Protein AF-A0A8S2RMS0-F1 (afdb_monomer_lite)

Radius of gyration: 20.11 Å; chains: 1; bounding box: 43×42×49 Å

Secondary structure (DSSP, 8-state):
--SS-HHHHHHHHHHHHHT-HHHHHHHTT--------------SSPPPTT----SS-HHHHHHHHHSEEEEE--TT---PPTTEEE-BTTBS-SSEEEEEEEGGG--

Sequence (107 aa):
KTLISPGEKSDLQKALKTKDYPQLAYLLDIKAIHISERDTQLTNDPKKVNEFVNTWSIDGLAEEAVAPAEMGWGTHEKIVPGGAFFHDEKEGPCNQICLTTKGMNTW

Foldseek 3Di:
DDPADPVLVVQLVVCVVVVVVVSNCVSVVPFDDDPDDDDPDDDPDDDDPPDDDDPDDPVVCVVQQQDFAKDFDGPPDDDDDPQKDADDPVDDDRRMITGPDGNNPDD

Organism: NCBI:txid392030

pLDDT: mean 93.71, std 7.91, range [48.19, 98.25]

InterPro domains:
  IPR023181 Homospermidine synthase-like, C-terminal [G3DSA:3.30.360.30] (2-107)
  IPR032095 Saccharopine dehydrogenase-like, C-terminal [PF16653] (23-88)

Structure (mmCIF, N/CA/C/O backbone):
data_AF-A0A8S2RMS0-F1
#
_entry.id   AF-A0A8S2RMS0-F1
#
loop_
_atom_site.group_PDB
_atom_site.id
_atom_site.type_symbol
_atom_site.label_atom_id
_atom_site.label_alt_id
_atom_site.label_comp_id
_atom_site.label_asym_id
_atom_site.label_entity_id
_atom_site.label_seq_id
_atom_site.pdbx_PDB_ins_code
_atom_site.Cartn_x
_atom_site.Cartn_y
_atom_site.Cartn_z
_atom_site.occupancy
_atom_site.B_iso_or_equiv
_atom_site.auth_seq_id
_atom_site.auth_comp_id
_atom_site.auth_asym_id
_atom_site.auth_atom_id
_atom_site.pdbx_PDB_model_num
ATOM 1 N N . LYS A 1 1 ? -19.701 -21.483 17.713 1.00 48.19 1 LYS A N 1
ATOM 2 C CA . LYS A 1 1 ? -19.562 -20.469 18.788 1.00 48.19 1 LYS A CA 1
ATOM 3 C C . LYS A 1 1 ? -19.252 -19.156 18.090 1.00 48.19 1 LYS A C 1
ATOM 5 O O . LYS A 1 1 ? -18.221 -19.090 17.438 1.00 48.19 1 LYS A O 1
ATOM 10 N N . THR A 1 2 ? -20.171 -18.197 18.078 1.00 49.47 2 THR A N 1
ATOM 11 C CA . THR A 1 2 ? -19.941 -16.929 17.372 1.00 49.47 2 THR A CA 1
ATOM 12 C C . THR A 1 2 ? -18.950 -16.106 18.187 1.00 49.47 2 THR A C 1
ATOM 14 O O . THR A 1 2 ? -19.170 -15.920 19.379 1.00 49.47 2 THR A O 1
ATOM 17 N N . LEU A 1 3 ? -17.857 -15.666 17.562 1.00 72.38 3 LEU A N 1
ATOM 18 C CA . LEU A 1 3 ? -16.782 -14.880 18.188 1.00 72.38 3 LEU A CA 1
ATOM 19 C C . LEU A 1 3 ? -17.189 -13.427 18.502 1.00 72.38 3 LEU A C 1
ATOM 21 O O . LEU A 1 3 ? -16.355 -12.646 18.925 1.00 72.38 3 LEU A O 1
ATOM 25 N N . ILE A 1 4 ? -18.457 -13.071 18.275 1.00 79.19 4 ILE A N 1
ATOM 26 C CA . ILE A 1 4 ? -18.976 -11.705 18.336 1.00 79.19 4 ILE A CA 1
ATOM 27 C C . ILE A 1 4 ? -20.158 -11.695 19.301 1.00 79.19 4 ILE A C 1
ATOM 29 O O . ILE A 1 4 ? -21.117 -12.463 19.129 1.00 79.19 4 ILE A O 1
ATOM 33 N N . SER A 1 5 ? -20.088 -10.840 20.315 1.00 82.06 5 SER A N 1
ATOM 34 C CA . SER A 1 5 ? -21.166 -10.631 21.275 1.00 82.06 5 SER A CA 1
ATOM 35 C C . SER A 1 5 ? -22.391 -9.977 20.613 1.00 82.06 5 SER A C 1
ATOM 37 O O . SER A 1 5 ? -22.290 -9.346 19.558 1.00 82.06 5 SER A O 1
ATOM 39 N N . PRO A 1 6 ? -23.588 -10.089 21.218 1.00 80.00 6 PRO A N 1
ATOM 40 C CA . PRO A 1 6 ? -24.788 -9.444 20.686 1.00 80.00 6 PRO A CA 1
ATOM 41 C C . PRO A 1 6 ? -24.670 -7.916 20.547 1.00 80.00 6 PRO A C 1
ATOM 43 O O . PRO A 1 6 ? -25.218 -7.359 19.597 1.00 80.00 6 PRO A O 1
ATOM 46 N N . GLY A 1 7 ? -23.948 -7.257 21.462 1.00 81.94 7 GLY A N 1
ATOM 47 C CA . GLY A 1 7 ? -23.691 -5.813 21.416 1.00 81.94 7 GLY A CA 1
ATOM 48 C C . GLY A 1 7 ? -22.790 -5.429 20.244 1.00 81.94 7 GLY A C 1
ATOM 49 O O . GLY A 1 7 ? -23.189 -4.624 19.407 1.00 81.94 7 GLY A O 1
ATOM 50 N N . GLU A 1 8 ? -21.648 -6.106 20.102 1.00 85.75 8 GLU A N 1
ATOM 51 C CA . GLU A 1 8 ? -20.727 -5.897 18.973 1.00 85.75 8 GLU A CA 1
ATOM 52 C C . GLU A 1 8 ? -21.420 -6.147 17.627 1.00 85.75 8 GLU A C 1
ATOM 54 O O . GLU A 1 8 ? -21.228 -5.407 16.662 1.00 85.75 8 GLU A O 1
ATOM 59 N N . LYS A 1 9 ? -22.302 -7.153 17.561 1.00 91.56 9 LYS A N 1
ATOM 60 C CA . LYS A 1 9 ? -23.092 -7.430 16.357 1.00 91.56 9 LYS A CA 1
ATOM 61 C C . LYS A 1 9 ? -24.024 -6.268 15.993 1.00 91.56 9 LYS A C 1
ATOM 63 O O . LYS A 1 9 ? -24.168 -5.971 14.808 1.00 91.56 9 LYS A O 1
ATOM 68 N N . SER A 1 10 ? -24.656 -5.631 16.978 1.00 94.00 10 SER A N 1
ATOM 69 C CA . SER A 1 10 ? -25.530 -4.472 16.756 1.00 94.00 10 SER A CA 1
ATOM 70 C C . SER A 1 10 ? -24.744 -3.279 16.204 1.00 94.00 10 SER A C 1
ATOM 72 O O . SER A 1 10 ? -25.173 -2.654 15.231 1.00 94.00 10 SER A O 1
ATOM 74 N N . ASP A 1 11 ? -23.573 -2.994 16.773 1.00 95.00 11 ASP A N 1
ATOM 75 C CA . ASP A 1 11 ? -22.741 -1.864 16.347 1.00 95.00 11 ASP A CA 1
ATOM 76 C C . ASP A 1 11 ? -22.170 -2.068 14.939 1.00 95.00 11 ASP A C 1
ATOM 78 O O . ASP A 1 11 ? -22.236 -1.158 14.108 1.00 95.00 11 ASP A O 1
ATOM 82 N N . LEU A 1 12 ? -21.725 -3.288 14.620 1.00 95.62 12 LEU A N 1
ATOM 83 C CA . LEU A 1 12 ? -21.309 -3.668 13.266 1.00 95.62 12 LEU A CA 1
ATOM 84 C C . LEU A 1 12 ? -22.442 -3.482 12.246 1.00 95.62 12 LEU A C 1
ATOM 86 O O . LEU A 1 12 ? -22.233 -2.919 11.171 1.00 95.62 12 LEU A O 1
ATOM 90 N N . GLN A 1 13 ? -23.660 -3.923 12.578 1.00 95.88 13 GLN A N 1
ATOM 91 C CA . GLN A 1 13 ? -24.828 -3.764 11.703 1.00 95.88 13 GLN A CA 1
ATOM 92 C C . GLN A 1 13 ? -25.185 -2.294 11.482 1.00 95.88 13 GLN A C 1
ATOM 94 O O . GLN A 1 13 ? -25.545 -1.909 10.366 1.00 95.88 13 GLN A O 1
ATOM 99 N N . LYS A 1 14 ? -25.083 -1.473 12.531 1.00 97.38 14 LYS A N 1
ATOM 100 C CA . LYS A 1 14 ? -25.317 -0.034 12.442 1.00 97.38 14 LYS A CA 1
ATOM 101 C C . LYS A 1 14 ? -24.294 0.626 11.520 1.00 97.38 14 LYS A C 1
ATOM 103 O O . LYS A 1 14 ? -24.718 1.272 10.563 1.00 97.38 14 LYS A O 1
ATOM 108 N N . ALA A 1 15 ? -22.998 0.411 11.762 1.00 97.38 15 ALA A N 1
ATOM 109 C CA . ALA A 1 15 ? -21.914 0.977 10.956 1.00 97.38 15 ALA A CA 1
ATOM 110 C C . ALA A 1 15 ? -22.026 0.564 9.478 1.00 97.38 15 ALA A C 1
ATOM 112 O O . ALA A 1 15 ? -21.927 1.405 8.583 1.00 97.38 15 ALA A O 1
ATOM 113 N N . LEU A 1 16 ? -22.344 -0.708 9.209 1.00 97.25 16 LEU A N 1
ATOM 114 C CA . LEU A 1 16 ? -22.570 -1.197 7.848 1.00 97.25 16 LEU A CA 1
ATOM 115 C C . LEU A 1 16 ? -23.780 -0.522 7.180 1.00 97.25 16 LEU A C 1
ATOM 117 O O . LEU A 1 16 ? -23.695 -0.106 6.025 1.00 97.25 16 LEU A O 1
ATOM 121 N N . LYS A 1 17 ? -24.904 -0.376 7.895 1.00 98.12 17 LYS A N 1
ATOM 122 C CA . LYS A 1 17 ? -26.124 0.259 7.366 1.00 98.12 17 LYS A CA 1
ATOM 123 C C . LYS A 1 17 ? -25.908 1.736 7.036 1.00 98.12 17 LYS A C 1
ATOM 125 O O . LYS A 1 17 ? -26.454 2.220 6.046 1.00 98.12 17 LYS A O 1
ATOM 130 N N . THR A 1 18 ? -25.136 2.445 7.856 1.00 98.19 18 THR A N 1
ATOM 131 C CA . THR A 1 18 ? -24.815 3.863 7.642 1.00 98.19 18 THR A CA 1
ATOM 132 C C . THR A 1 18 ? -23.632 4.079 6.702 1.00 98.19 18 THR A C 1
ATOM 134 O O . THR A 1 18 ? -23.346 5.228 6.383 1.00 98.19 18 THR A O 1
ATOM 137 N N . LYS A 1 19 ? -22.975 3.005 6.233 1.00 97.81 19 LYS A N 1
ATOM 138 C CA . LYS A 1 19 ? -21.740 3.052 5.430 1.00 97.81 19 LYS A CA 1
ATOM 139 C C . LYS A 1 19 ? -20.597 3.795 6.134 1.00 97.81 19 LYS A C 1
ATOM 141 O O . LYS A 1 19 ? -19.786 4.459 5.494 1.00 97.81 19 LYS A O 1
ATOM 146 N N . ASP A 1 20 ? -20.537 3.670 7.456 1.00 98.19 20 ASP A N 1
ATOM 147 C CA . ASP A 1 20 ? -19.443 4.189 8.274 1.00 98.19 20 ASP A CA 1
ATOM 148 C C . ASP A 1 20 ? -18.274 3.193 8.247 1.00 98.19 20 ASP A C 1
ATOM 150 O O . ASP A 1 20 ? -18.101 2.358 9.137 1.00 98.19 20 ASP A O 1
ATOM 154 N N . TYR A 1 21 ? -17.524 3.214 7.144 1.00 97.62 21 TYR A N 1
ATOM 155 C CA . TYR A 1 21 ? -16.423 2.280 6.913 1.00 97.62 21 TYR A CA 1
ATOM 156 C C . TYR A 1 21 ? -15.249 2.432 7.894 1.00 97.62 21 TYR A C 1
ATOM 158 O O . TYR A 1 21 ? -14.710 1.394 8.282 1.00 97.62 21 TYR A O 1
ATOM 166 N N . PRO A 1 22 ? -14.860 3.644 8.349 1.00 96.81 22 PRO A N 1
ATOM 167 C CA . PRO A 1 22 ? -13.850 3.786 9.397 1.00 96.81 22 PRO A CA 1
ATOM 168 C C . PRO A 1 22 ? -14.261 3.086 10.696 1.00 96.81 22 PRO A C 1
ATOM 170 O O . PRO A 1 22 ? -13.490 2.286 11.231 1.00 96.81 22 PRO A O 1
ATOM 173 N N . GLN A 1 23 ? -15.497 3.307 11.162 1.00 97.12 23 GLN A N 1
ATOM 174 C CA . GLN A 1 23 ? -16.000 2.635 12.360 1.00 97.12 23 GLN A CA 1
ATOM 175 C C . GLN A 1 23 ? -16.105 1.123 12.148 1.00 97.12 23 GLN A C 1
ATOM 177 O O . GLN A 1 23 ? -15.777 0.346 13.042 1.00 97.12 23 GLN A O 1
ATOM 182 N N . LEU A 1 24 ? -16.535 0.689 10.962 1.00 97.12 24 LEU A N 1
ATOM 183 C CA . LEU A 1 24 ? -16.624 -0.729 10.630 1.00 97.12 24 LEU A CA 1
ATOM 184 C C . LEU A 1 24 ? -15.247 -1.413 10.664 1.00 97.12 24 LEU A C 1
ATOM 186 O O . LEU A 1 24 ? -15.126 -2.483 11.254 1.00 97.12 24 LEU A O 1
ATOM 190 N N . ALA A 1 25 ? -14.215 -0.797 10.081 1.00 96.94 25 ALA A N 1
ATOM 191 C CA . ALA A 1 25 ? -12.850 -1.323 10.097 1.00 96.94 25 ALA A CA 1
ATOM 192 C C . ALA A 1 25 ? -12.281 -1.398 11.523 1.00 96.94 25 ALA A C 1
ATOM 194 O O . ALA A 1 25 ? -11.660 -2.400 11.878 1.00 96.94 25 ALA A O 1
ATOM 195 N N . TYR A 1 26 ? -12.557 -0.383 12.350 1.00 95.81 26 TYR A N 1
ATOM 196 C CA . TYR A 1 26 ? -12.187 -0.371 13.766 1.00 95.81 26 TYR A CA 1
ATOM 197 C C . TYR A 1 26 ? -12.870 -1.499 14.556 1.00 95.81 26 TYR A C 1
ATOM 199 O O . TYR A 1 26 ? -12.197 -2.251 15.256 1.00 95.81 26 TYR A O 1
ATOM 207 N N . LEU A 1 27 ? -14.191 -1.662 14.410 1.00 94.94 27 LEU A N 1
ATOM 208 C CA . LEU A 1 27 ? -14.966 -2.703 15.103 1.00 94.94 27 LEU A CA 1
ATOM 209 C C . LEU A 1 27 ? -14.586 -4.126 14.670 1.00 94.94 27 LEU A C 1
ATOM 211 O O . LEU A 1 27 ? -14.722 -5.061 15.454 1.00 94.94 27 LEU A O 1
ATOM 215 N N . LEU A 1 28 ? -14.133 -4.298 13.426 1.00 94.56 28 LEU A N 1
ATOM 216 C CA . LEU A 1 28 ? -13.625 -5.571 12.904 1.00 94.56 28 LEU A CA 1
ATOM 217 C C . LEU A 1 28 ? -12.159 -5.839 13.275 1.00 94.56 28 LEU A C 1
ATOM 219 O O . LEU A 1 28 ? -11.618 -6.866 12.871 1.00 94.56 28 LEU A O 1
ATOM 223 N N . ASP A 1 29 ? -11.526 -4.931 14.020 1.00 94.88 29 ASP A N 1
ATOM 224 C CA . ASP A 1 29 ? -10.119 -4.997 14.410 1.00 94.88 29 ASP A CA 1
ATOM 225 C C . ASP A 1 29 ? -9.155 -5.132 13.213 1.00 94.88 29 ASP A C 1
ATOM 227 O O . ASP A 1 29 ? -8.114 -5.786 13.296 1.00 94.88 29 ASP A O 1
ATOM 231 N N . ILE A 1 30 ? -9.482 -4.503 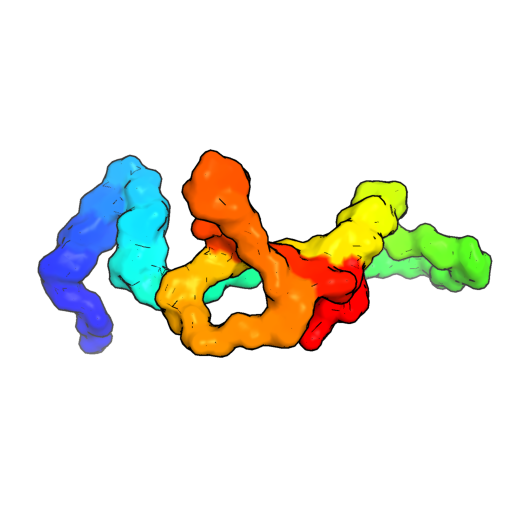12.075 1.00 96.44 30 ILE A N 1
ATOM 232 C CA . ILE A 1 30 ? -8.619 -4.523 10.887 1.00 96.44 30 ILE A CA 1
ATOM 233 C C . ILE A 1 30 ? -7.346 -3.727 11.181 1.00 96.44 30 ILE A C 1
ATOM 235 O O . ILE A 1 30 ? -7.396 -2.552 11.541 1.00 96.44 30 ILE A O 1
ATOM 239 N N . LYS A 1 31 ? -6.195 -4.382 11.014 1.00 97.00 31 LYS A N 1
ATOM 240 C CA . LYS A 1 31 ? -4.877 -3.801 11.297 1.00 97.00 31 LYS A CA 1
ATOM 241 C C . LYS A 1 31 ? -4.186 -3.274 10.051 1.00 97.00 31 LYS A C 1
ATOM 243 O O . LYS A 1 31 ? -3.786 -2.117 10.020 1.00 97.00 31 LYS A O 1
ATOM 248 N N . ALA A 1 32 ? -4.126 -4.094 9.012 1.00 97.06 32 ALA A N 1
ATOM 249 C CA . ALA A 1 32 ? -3.493 -3.753 7.752 1.00 97.06 32 ALA A CA 1
ATOM 250 C C . ALA A 1 32 ? -4.408 -4.130 6.587 1.00 97.06 32 ALA A C 1
ATOM 252 O O . ALA A 1 32 ? -5.156 -5.109 6.653 1.00 97.06 32 ALA A O 1
ATOM 253 N N . ILE A 1 33 ? -4.330 -3.349 5.514 1.00 97.81 33 ILE A N 1
ATOM 254 C CA . ILE A 1 33 ? -4.976 -3.636 4.237 1.00 97.81 33 ILE A CA 1
ATOM 255 C C . ILE A 1 33 ? -3.885 -3.538 3.182 1.00 97.81 33 ILE A C 1
ATOM 257 O O . ILE A 1 33 ? -3.304 -2.475 2.991 1.00 97.81 33 ILE A O 1
ATOM 261 N N . HIS A 1 34 ? -3.599 -4.649 2.510 1.00 98.25 34 HIS A N 1
ATOM 262 C CA . HIS A 1 34 ? -2.669 -4.665 1.390 1.00 98.25 34 HIS A CA 1
ATOM 263 C C . HIS A 1 34 ? -3.443 -4.645 0.079 1.00 98.25 34 HIS A C 1
ATOM 265 O O . HIS A 1 34 ? -4.396 -5.407 -0.103 1.00 98.25 34 HIS A O 1
ATOM 271 N N . ILE A 1 35 ? -2.983 -3.823 -0.861 1.00 97.75 35 ILE A N 1
ATOM 272 C CA . ILE A 1 35 ? -3.365 -3.949 -2.265 1.00 97.75 35 ILE A CA 1
ATOM 273 C C . ILE A 1 35 ? -2.463 -5.029 -2.868 1.00 97.75 35 ILE A C 1
ATOM 275 O O . ILE A 1 35 ? -1.402 -4.756 -3.417 1.00 97.75 35 ILE A O 1
ATOM 279 N N . SER A 1 36 ? -2.827 -6.289 -2.633 1.00 97.31 36 SER A N 1
ATOM 280 C CA . SER A 1 36 ? -2.033 -7.442 -3.063 1.00 97.31 36 SER A CA 1
ATOM 281 C C . SER A 1 36 ? -2.415 -7.861 -4.476 1.00 97.31 36 SER A C 1
ATOM 283 O O . SER A 1 36 ? -3.413 -8.552 -4.679 1.00 97.31 36 SER A O 1
ATOM 285 N N . GLU A 1 37 ? -1.597 -7.463 -5.442 1.00 97.50 37 GLU A N 1
ATOM 286 C CA . GLU A 1 37 ? -1.776 -7.795 -6.851 1.00 97.50 37 GLU A CA 1
ATOM 287 C C . GLU A 1 37 ? -0.752 -8.832 -7.325 1.00 97.50 37 GLU A C 1
ATOM 289 O O . GLU A 1 37 ? 0.408 -8.841 -6.909 1.00 97.50 37 GLU A O 1
ATOM 294 N N . ARG A 1 38 ? -1.193 -9.719 -8.222 1.00 97.88 38 ARG A N 1
ATOM 295 C CA . ARG A 1 38 ? -0.316 -10.602 -8.987 1.00 97.88 38 ARG A CA 1
ATOM 296 C C . ARG A 1 38 ? -0.797 -10.658 -10.429 1.00 97.88 38 ARG A C 1
ATOM 298 O O . ARG A 1 38 ? -1.757 -11.365 -10.732 1.00 97.88 38 ARG A O 1
ATOM 305 N N . ASP A 1 39 ? -0.079 -9.976 -11.306 1.00 97.88 39 ASP A N 1
ATOM 306 C CA . ASP A 1 39 ? -0.284 -10.090 -12.742 1.00 97.88 39 ASP A CA 1
ATOM 307 C C . ASP A 1 39 ? 0.354 -11.394 -13.257 1.00 97.88 39 ASP A C 1
ATOM 309 O O . ASP A 1 39 ? 1.499 -11.731 -12.941 1.00 97.88 39 ASP A O 1
ATOM 313 N N . THR A 1 40 ? -0.428 -12.179 -13.995 1.00 98.00 40 THR A N 1
ATOM 314 C CA . THR A 1 40 ? 0.002 -13.451 -14.605 1.00 98.00 40 THR A CA 1
ATOM 315 C C . THR A 1 40 ? -0.163 -13.448 -16.120 1.00 98.00 40 THR A C 1
ATOM 317 O O . THR A 1 40 ? -0.042 -14.496 -16.756 1.00 98.00 40 THR A O 1
ATOM 320 N N . GLN A 1 41 ? -0.453 -12.286 -16.706 1.00 98.19 41 GLN A N 1
ATOM 321 C CA . GLN A 1 41 ? -0.576 -12.130 -18.142 1.00 98.19 41 GLN A CA 1
ATOM 322 C C . GLN A 1 41 ? 0.771 -12.403 -18.810 1.00 98.19 41 GLN A C 1
ATOM 324 O O . GLN A 1 41 ? 1.837 -12.014 -18.335 1.00 98.19 41 GLN A O 1
ATOM 329 N N . LEU A 1 42 ? 0.706 -13.096 -19.941 1.00 96.38 42 LEU A N 1
ATOM 330 C CA . LEU A 1 42 ? 1.857 -13.480 -20.742 1.00 96.38 42 LEU A CA 1
ATOM 331 C C . LEU A 1 42 ? 1.605 -13.067 -22.189 1.00 96.38 42 LEU A C 1
ATOM 333 O O . LEU A 1 42 ? 0.467 -13.059 -22.659 1.00 96.38 42 LEU A O 1
ATOM 337 N N . THR A 1 43 ? 2.683 -12.759 -22.899 1.00 96.12 43 THR A N 1
ATOM 338 C CA . THR A 1 43 ? 2.683 -12.570 -24.351 1.00 96.12 43 THR A CA 1
ATOM 339 C C . THR A 1 43 ? 3.379 -13.755 -25.022 1.00 96.12 43 THR A C 1
ATOM 341 O O . THR A 1 43 ? 4.193 -14.441 -24.403 1.00 96.12 43 THR A O 1
ATOM 344 N N . ASN A 1 44 ? 3.053 -14.000 -26.292 1.00 97.25 44 ASN A N 1
ATOM 345 C CA . ASN A 1 44 ? 3.745 -14.997 -27.111 1.00 97.25 44 ASN A CA 1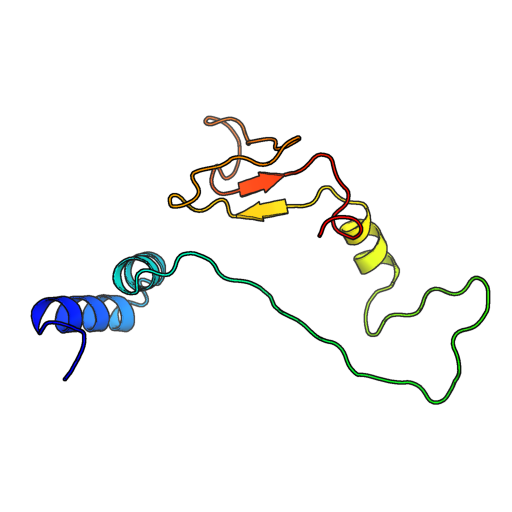
ATOM 346 C C . ASN A 1 44 ? 5.133 -14.517 -27.561 1.00 97.25 44 ASN A C 1
ATOM 348 O O . ASN A 1 44 ? 5.969 -15.336 -27.940 1.00 97.25 44 ASN A O 1
ATOM 352 N N . ASP A 1 45 ? 5.379 -13.206 -27.513 1.00 96.75 45 ASP A N 1
ATOM 353 C CA . ASP A 1 45 ? 6.655 -12.614 -27.892 1.00 96.75 45 ASP A CA 1
ATOM 354 C C . ASP A 1 45 ? 7.568 -12.470 -26.666 1.00 96.75 45 ASP A C 1
ATOM 356 O O . ASP A 1 45 ? 7.189 -11.822 -25.688 1.00 96.75 45 ASP A O 1
ATOM 360 N N . PRO A 1 46 ? 8.789 -13.032 -26.680 1.00 96.19 46 PRO A N 1
ATOM 361 C CA . PRO A 1 46 ? 9.711 -12.868 -25.568 1.00 96.19 46 PRO A CA 1
ATOM 362 C C . PRO A 1 46 ? 10.171 -11.410 -25.447 1.0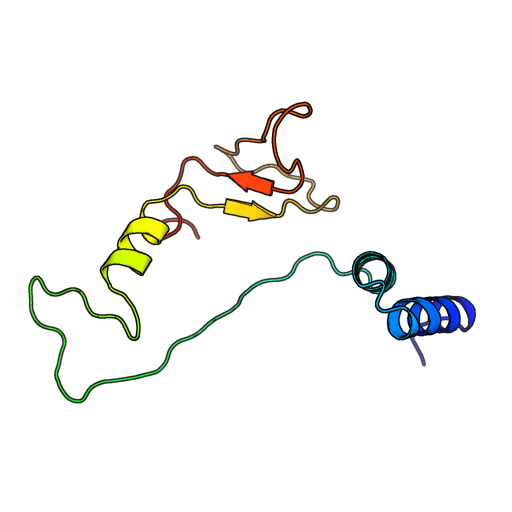0 96.19 46 PRO A C 1
ATOM 364 O O . PRO A 1 46 ? 10.432 -10.736 -26.446 1.00 96.19 46 PRO A O 1
ATOM 367 N N . LYS A 1 47 ? 10.346 -10.951 -24.202 1.00 97.19 47 LYS A N 1
ATOM 368 C CA . LYS A 1 47 ? 10.921 -9.639 -23.881 1.00 97.19 47 LYS A CA 1
ATOM 369 C C . LYS A 1 47 ? 12.265 -9.446 -24.597 1.00 97.19 47 LYS A C 1
ATOM 371 O O . LYS A 1 47 ? 13.160 -10.288 -24.477 1.00 97.19 47 LYS A O 1
ATOM 376 N N . LYS A 1 48 ? 12.455 -8.302 -25.257 1.00 97.81 48 LYS A N 1
ATOM 377 C CA . LYS A 1 48 ? 13.713 -7.961 -25.935 1.00 97.81 48 LYS A CA 1
ATOM 378 C C . LYS A 1 48 ? 14.724 -7.310 -24.981 1.00 97.81 48 LYS A C 1
ATOM 380 O O . LYS A 1 48 ? 14.406 -6.835 -23.883 1.00 97.81 48 LYS A O 1
ATOM 385 N N . VAL A 1 49 ? 15.989 -7.301 -25.401 1.00 97.81 49 VAL A N 1
ATOM 386 C CA . VAL A 1 49 ? 17.074 -6.590 -24.705 1.00 97.81 49 VAL A CA 1
ATOM 387 C C . VAL A 1 49 ? 16.812 -5.083 -24.771 1.00 97.81 49 VAL A C 1
ATOM 389 O O . VAL A 1 49 ? 16.383 -4.585 -25.807 1.00 97.81 49 VAL A O 1
ATOM 392 N N . ASN A 1 50 ? 17.077 -4.366 -23.674 1.00 96.94 50 ASN A N 1
ATOM 393 C CA . ASN A 1 50 ? 16.853 -2.917 -23.536 1.00 96.94 50 ASN A CA 1
ATOM 394 C C . ASN A 1 50 ? 15.395 -2.455 -23.733 1.00 96.94 50 ASN A C 1
ATOM 396 O O . ASN A 1 50 ? 15.146 -1.289 -24.011 1.00 96.94 50 ASN A O 1
ATOM 400 N N . GLU A 1 51 ? 14.434 -3.361 -23.560 1.00 96.50 51 GLU A N 1
ATOM 401 C CA . GLU A 1 51 ? 12.999 -3.064 -23.563 1.00 96.50 51 GLU A CA 1
ATOM 402 C C . GLU A 1 51 ? 12.440 -3.113 -22.135 1.00 96.50 51 GLU A C 1
ATOM 404 O O . GLU A 1 51 ? 12.877 -3.937 -21.328 1.00 96.50 51 GLU A O 1
ATOM 409 N N . PHE A 1 52 ? 11.462 -2.270 -21.820 1.00 95.69 52 PHE A N 1
ATOM 410 C CA . PHE A 1 52 ? 10.633 -2.403 -20.623 1.00 95.69 52 PHE A CA 1
ATOM 411 C C . PHE A 1 52 ? 9.238 -2.851 -21.067 1.00 95.69 52 PHE A C 1
ATOM 413 O O . PHE A 1 52 ? 8.709 -2.316 -22.038 1.00 95.69 52 PHE A O 1
ATOM 420 N N . VAL A 1 53 ? 8.661 -3.844 -20.389 1.00 96.44 53 VAL A N 1
ATOM 421 C CA . VAL A 1 53 ? 7.350 -4.415 -20.733 1.00 96.44 53 VAL A CA 1
ATOM 422 C C . VAL A 1 53 ? 6.468 -4.369 -19.496 1.00 96.44 53 VAL A C 1
ATOM 424 O O . VAL A 1 53 ? 6.918 -4.722 -18.409 1.00 96.44 53 VAL A O 1
ATOM 427 N N . ASN A 1 54 ? 5.226 -3.939 -19.678 1.00 97.12 54 ASN A N 1
ATOM 428 C CA . ASN A 1 54 ? 4.195 -3.880 -18.654 1.00 97.12 54 ASN A CA 1
ATOM 429 C C . ASN A 1 54 ? 2.825 -4.117 -19.314 1.00 97.12 54 ASN A C 1
ATOM 431 O O . ASN A 1 54 ? 2.690 -3.977 -20.532 1.00 97.12 54 ASN A O 1
ATOM 435 N N . THR A 1 55 ? 1.817 -4.481 -18.529 1.00 97.50 55 THR A N 1
ATOM 436 C CA . THR A 1 55 ? 0.432 -4.694 -18.993 1.00 97.50 55 THR A CA 1
ATOM 437 C C . THR A 1 55 ? -0.395 -3.411 -19.018 1.00 97.50 55 THR A C 1
ATOM 439 O O . THR A 1 55 ? -1.473 -3.371 -19.612 1.00 97.50 55 THR A O 1
ATOM 442 N N . TRP A 1 56 ? 0.143 -2.345 -18.430 1.00 97.62 56 TRP A N 1
ATOM 443 C CA . TRP A 1 56 ? -0.388 -0.990 -18.452 1.00 97.62 56 TRP A CA 1
ATOM 444 C C . TRP A 1 56 ? 0.746 0.021 -18.704 1.00 97.62 56 TRP A C 1
ATOM 446 O O . TRP A 1 56 ? 1.827 -0.351 -19.162 1.00 97.62 56 TRP A O 1
ATOM 456 N N . SER A 1 57 ? 0.489 1.311 -18.473 1.00 98.12 57 SER A N 1
ATOM 457 C CA . SER A 1 57 ? 1.412 2.415 -18.777 1.00 98.12 57 SER A CA 1
ATOM 458 C C . SER A 1 57 ? 2.844 2.156 -18.298 1.00 98.12 57 SER A C 1
ATOM 460 O O . SER A 1 57 ? 3.082 1.850 -17.131 1.00 98.12 57 SER A O 1
ATOM 462 N N . ILE A 1 58 ? 3.803 2.305 -19.212 1.00 97.56 58 ILE A N 1
ATOM 463 C CA . ILE A 1 58 ? 5.232 2.178 -18.910 1.00 97.56 58 ILE A CA 1
ATOM 464 C C . ILE A 1 58 ? 5.708 3.408 -18.143 1.00 97.56 58 ILE A C 1
ATOM 466 O O . ILE A 1 58 ? 6.315 3.262 -17.088 1.00 97.56 58 ILE A O 1
ATOM 470 N N . ASP A 1 59 ? 5.390 4.604 -18.644 1.00 97.44 59 ASP A N 1
ATOM 471 C CA . ASP A 1 59 ? 5.814 5.864 -18.027 1.00 97.44 59 ASP A CA 1
ATOM 472 C C . ASP A 1 59 ? 5.180 6.042 -16.644 1.00 97.44 59 ASP A C 1
ATOM 474 O O . ASP A 1 59 ? 5.869 6.409 -15.699 1.00 97.44 59 ASP A O 1
ATOM 478 N N . GLY A 1 60 ? 3.898 5.678 -16.500 1.00 97.62 60 GLY A N 1
ATOM 479 C CA . GLY A 1 60 ? 3.197 5.741 -15.213 1.00 97.62 60 GLY A CA 1
ATOM 480 C C . GLY A 1 60 ? 3.833 4.825 -14.168 1.00 97.62 60 GLY A C 1
ATOM 481 O O . GLY A 1 60 ? 4.204 5.283 -13.090 1.00 97.62 60 GLY A O 1
ATOM 482 N N . LEU A 1 61 ? 4.066 3.553 -14.520 1.00 97.06 61 LEU A N 1
ATOM 483 C CA . LEU A 1 61 ? 4.765 2.635 -13.622 1.00 97.06 61 LEU A CA 1
ATOM 484 C C . LEU A 1 61 ? 6.183 3.128 -13.313 1.00 97.06 61 LEU A C 1
ATOM 486 O O . LEU A 1 61 ? 6.629 2.999 -12.180 1.00 97.06 61 LEU A O 1
ATOM 490 N N . ALA A 1 62 ? 6.906 3.678 -14.291 1.00 95.50 62 ALA A N 1
ATOM 491 C CA . ALA A 1 62 ? 8.265 4.167 -14.082 1.00 95.50 62 ALA A CA 1
ATOM 492 C C . ALA A 1 62 ? 8.320 5.356 -13.109 1.00 95.50 62 ALA A C 1
ATOM 494 O O . ALA A 1 62 ? 9.187 5.366 -12.234 1.00 95.50 62 ALA A O 1
ATOM 495 N N . GLU A 1 63 ? 7.408 6.324 -13.233 1.00 96.88 63 GLU A N 1
ATOM 496 C CA . GLU A 1 63 ? 7.303 7.472 -12.324 1.00 96.88 63 GLU A CA 1
ATOM 497 C C . GLU A 1 63 ? 6.978 7.029 -10.892 1.00 96.88 63 GLU A C 1
ATOM 499 O O . GLU A 1 63 ? 7.679 7.407 -9.949 1.00 96.88 63 GLU A O 1
ATOM 504 N N . GLU A 1 64 ? 5.980 6.160 -10.726 1.00 96.38 64 GLU A N 1
ATOM 505 C CA . GLU A 1 64 ? 5.590 5.617 -9.418 1.00 96.38 64 GLU A CA 1
ATOM 506 C C . GLU A 1 64 ? 6.703 4.752 -8.804 1.00 96.38 64 GLU A C 1
ATOM 508 O O . GLU A 1 64 ? 6.999 4.838 -7.612 1.00 96.38 64 GLU A O 1
ATOM 513 N N . ALA A 1 65 ? 7.386 3.951 -9.623 1.00 94.44 65 ALA A N 1
ATOM 514 C CA . ALA A 1 65 ? 8.438 3.039 -9.186 1.00 94.44 65 ALA A CA 1
ATOM 515 C C . ALA A 1 65 ? 9.640 3.746 -8.557 1.00 94.44 65 ALA A C 1
ATOM 517 O O . ALA A 1 65 ? 10.293 3.177 -7.674 1.00 94.44 65 ALA A O 1
ATOM 518 N N . VAL A 1 66 ? 9.972 4.944 -9.048 1.00 96.25 66 VAL A N 1
ATOM 519 C CA . VAL A 1 66 ? 11.106 5.735 -8.552 1.00 96.25 66 VAL A CA 1
ATOM 520 C C . VAL A 1 66 ? 10.722 6.706 -7.445 1.00 96.25 66 VAL A C 1
ATOM 522 O O . VAL A 1 66 ? 11.627 7.226 -6.785 1.00 96.25 66 VAL A O 1
ATOM 525 N N . ALA A 1 67 ? 9.425 6.932 -7.231 1.00 96.56 67 ALA A N 1
ATOM 526 C CA . ALA A 1 67 ? 8.928 7.701 -6.106 1.00 96.56 67 ALA A CA 1
ATOM 527 C C . ALA A 1 67 ? 9.268 7.005 -4.769 1.00 96.56 67 ALA A C 1
ATOM 529 O O . ALA A 1 67 ? 9.522 5.793 -4.738 1.00 96.56 67 ALA A O 1
ATOM 530 N N . PRO A 1 68 ? 9.313 7.757 -3.656 1.00 96.69 68 PRO A N 1
ATOM 531 C CA . PRO A 1 68 ? 9.458 7.186 -2.321 1.00 96.69 68 PRO A CA 1
ATOM 532 C C . PRO A 1 68 ? 8.400 6.114 -2.042 1.00 96.69 68 PRO A C 1
ATOM 534 O O . PRO A 1 68 ? 7.246 6.266 -2.435 1.00 96.69 68 PRO A O 1
ATOM 537 N N . ALA A 1 69 ? 8.771 5.043 -1.338 1.00 97.06 69 ALA A N 1
ATOM 538 C CA . ALA A 1 69 ? 7.785 4.080 -0.862 1.00 97.06 69 ALA A CA 1
ATOM 539 C C . ALA A 1 69 ? 6.838 4.776 0.122 1.00 97.06 69 ALA A C 1
ATOM 541 O O . ALA A 1 69 ? 7.293 5.400 1.079 1.00 97.06 69 ALA A O 1
ATOM 542 N N . GLU A 1 70 ? 5.536 4.663 -0.106 1.00 96.44 70 GLU A N 1
ATOM 543 C CA . GLU A 1 70 ? 4.509 5.366 0.658 1.00 96.44 70 GLU A CA 1
ATOM 544 C C . GLU A 1 70 ? 3.469 4.376 1.172 1.00 96.44 70 GLU A C 1
ATOM 546 O O . GLU A 1 70 ? 3.069 3.447 0.467 1.00 96.44 70 GLU A O 1
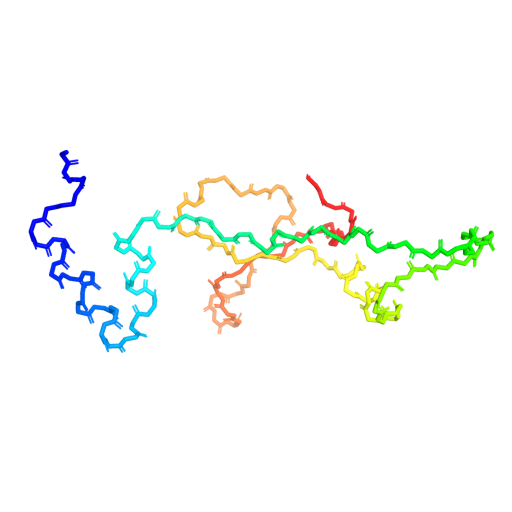ATOM 551 N N . MET A 1 71 ? 3.041 4.557 2.420 1.00 96.62 71 MET A N 1
ATOM 552 C CA . MET A 1 71 ? 2.009 3.718 3.021 1.00 96.62 71 MET A CA 1
ATOM 553 C C . MET A 1 71 ? 1.216 4.477 4.078 1.00 96.62 71 MET A C 1
ATOM 555 O O . MET A 1 71 ? 1.760 5.301 4.816 1.00 96.62 71 MET A O 1
ATOM 559 N N . GLY A 1 72 ? -0.072 4.147 4.186 1.00 96.50 72 GLY A N 1
ATOM 560 C CA . GLY A 1 72 ? -0.885 4.554 5.326 1.00 96.50 72 GLY A CA 1
ATOM 561 C C . GLY A 1 72 ? -0.316 3.955 6.613 1.00 96.50 72 GLY A C 1
ATOM 562 O O . GLY A 1 72 ? -0.046 2.756 6.667 1.00 96.50 72 GLY A O 1
ATOM 563 N N . TRP A 1 73 ? -0.125 4.775 7.644 1.00 96.62 73 TRP A N 1
ATOM 564 C CA . TRP A 1 73 ? 0.507 4.347 8.890 1.00 96.62 73 TRP A CA 1
ATOM 565 C C . TRP A 1 73 ? -0.548 4.071 9.960 1.00 96.62 73 TRP A C 1
ATOM 567 O O . TRP A 1 73 ? -1.207 4.980 10.467 1.00 96.62 73 TRP A O 1
ATOM 577 N N . GLY A 1 74 ? -0.747 2.791 10.276 1.00 95.81 74 GLY A N 1
ATOM 578 C CA . GLY A 1 74 ? -1.771 2.358 11.218 1.00 95.81 74 GLY A CA 1
ATOM 579 C C . GLY A 1 74 ? -1.418 2.701 12.666 1.00 95.81 74 GLY A C 1
ATOM 580 O O . GLY A 1 74 ? -0.290 2.521 13.107 1.00 95.81 74 GLY A O 1
ATOM 581 N N . THR A 1 75 ? -2.414 3.080 13.468 1.00 95.50 75 THR A N 1
ATOM 582 C CA . THR A 1 75 ? -2.235 3.366 14.910 1.00 95.50 75 THR A CA 1
ATOM 583 C C . THR A 1 75 ? -1.782 2.159 15.738 1.00 95.50 75 THR A C 1
ATOM 585 O O . THR A 1 75 ? -1.394 2.303 16.894 1.00 95.50 75 THR A O 1
ATOM 588 N N . HIS A 1 76 ? -1.854 0.956 15.167 1.00 96.50 76 HIS A N 1
ATOM 589 C CA . HIS A 1 76 ? -1.406 -0.281 15.793 1.00 96.50 76 HIS A CA 1
ATOM 590 C C . HIS A 1 76 ? 0.100 -0.542 15.613 1.00 96.50 76 HIS A C 1
ATOM 592 O O . HIS A 1 76 ? 0.640 -1.400 16.318 1.00 96.50 76 HIS A O 1
ATOM 598 N N . GLU A 1 77 ? 0.762 0.176 14.700 1.00 96.69 77 GLU A N 1
ATOM 599 C CA . GLU A 1 77 ? 2.184 0.018 14.405 1.00 96.69 77 GLU A CA 1
ATOM 600 C C . GLU A 1 77 ? 3.036 0.556 15.556 1.00 96.69 77 GLU A C 1
ATOM 602 O O . GLU A 1 77 ? 2.887 1.695 15.997 1.00 96.69 77 GLU A O 1
ATOM 607 N N . LYS A 1 78 ? 3.941 -0.282 16.070 1.00 96.06 78 LYS A N 1
ATOM 608 C CA . LYS A 1 78 ? 4.770 0.045 17.249 1.00 96.06 78 LYS A CA 1
ATOM 609 C C . LYS A 1 78 ? 6.222 0.340 16.908 1.00 96.06 78 LYS A C 1
ATOM 611 O O . LYS A 1 78 ? 6.948 0.871 17.744 1.00 96.06 78 LYS A O 1
ATOM 616 N N . ILE A 1 79 ? 6.659 -0.071 15.723 1.00 96.44 79 ILE A N 1
ATOM 617 C CA . ILE A 1 79 ? 8.052 -0.008 15.298 1.00 96.44 79 ILE A CA 1
ATOM 618 C C . ILE A 1 79 ? 8.089 0.785 14.005 1.00 96.44 79 ILE A C 1
ATOM 620 O O . ILE A 1 79 ? 7.514 0.376 13.002 1.00 96.44 79 ILE A O 1
ATOM 624 N N . VAL A 1 80 ? 8.770 1.924 14.046 1.00 95.62 80 VAL A N 1
ATOM 625 C CA . VAL A 1 80 ? 8.971 2.768 12.871 1.00 95.62 80 VAL A CA 1
ATOM 626 C C . VAL A 1 80 ? 10.176 2.234 12.089 1.00 95.62 80 VAL A C 1
ATOM 628 O O . VAL A 1 80 ? 11.238 2.040 12.691 1.00 95.62 80 VAL A O 1
ATOM 631 N N . PRO A 1 81 ? 10.049 1.979 10.775 1.00 94.81 81 PRO A N 1
ATOM 632 C CA . PRO A 1 81 ? 11.163 1.515 9.962 1.00 94.81 81 PRO A CA 1
ATOM 633 C C . PRO A 1 81 ? 12.233 2.602 9.816 1.00 94.81 81 PRO A C 1
ATOM 635 O O . P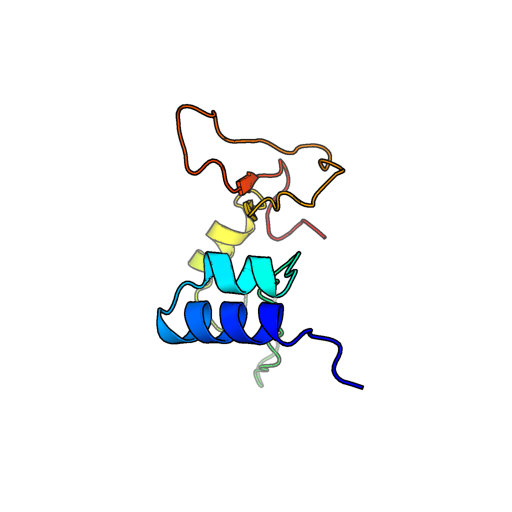RO A 1 81 ? 11.962 3.804 9.868 1.00 94.81 81 PRO A O 1
ATOM 638 N N . GLY A 1 82 ? 13.480 2.176 9.615 1.00 95.50 82 GLY A N 1
ATOM 639 C CA . GLY A 1 82 ? 14.579 3.098 9.341 1.00 95.50 82 GLY A CA 1
ATOM 640 C C . GLY A 1 82 ? 14.331 3.891 8.055 1.00 95.50 82 GLY A C 1
ATOM 641 O O . GLY A 1 82 ? 13.904 3.329 7.052 1.00 95.50 82 GLY A O 1
ATOM 642 N N . GLY A 1 83 ? 14.613 5.196 8.083 1.00 94.88 83 GLY A N 1
ATOM 643 C CA . GLY A 1 83 ? 14.410 6.074 6.926 1.00 94.88 83 GLY A CA 1
ATOM 644 C C . GLY A 1 83 ? 12.959 6.505 6.692 1.00 94.88 83 GLY A C 1
ATOM 645 O O . GLY A 1 83 ? 12.668 7.020 5.617 1.00 94.88 83 GLY A O 1
ATOM 646 N N . ALA A 1 84 ? 12.062 6.305 7.661 1.00 96.44 84 ALA A N 1
ATOM 647 C CA . ALA A 1 84 ? 10.705 6.834 7.597 1.00 96.44 84 ALA A CA 1
ATOM 648 C C . ALA A 1 84 ? 10.660 8.357 7.797 1.00 96.44 84 ALA A C 1
ATOM 650 O O . ALA A 1 84 ? 11.328 8.903 8.679 1.00 96.44 84 ALA A O 1
ATOM 651 N N . PHE A 1 85 ? 9.798 9.012 7.026 1.00 94.38 85 PHE A N 1
ATOM 652 C CA . PHE A 1 85 ? 9.399 10.403 7.184 1.00 94.38 85 PHE A CA 1
ATOM 653 C C . PHE A 1 85 ? 7.898 10.490 7.426 1.00 94.38 85 PHE A C 1
ATOM 655 O O . PHE A 1 85 ? 7.104 9.837 6.747 1.00 94.38 85 PHE A O 1
ATOM 662 N N . PHE A 1 86 ? 7.534 11.342 8.377 1.00 93.81 86 PHE A N 1
ATOM 663 C CA . PHE A 1 86 ? 6.160 11.719 8.666 1.00 93.81 86 PHE A CA 1
ATOM 664 C C . PHE A 1 86 ? 5.908 13.117 8.109 1.00 93.81 86 PHE A C 1
ATOM 666 O O . PHE A 1 86 ? 6.815 13.952 8.082 1.00 93.81 86 PHE A O 1
ATOM 673 N N . HIS A 1 87 ? 4.673 13.362 7.684 1.00 90.38 87 HIS A N 1
ATOM 674 C CA . HIS A 1 87 ? 4.211 14.716 7.385 1.00 90.38 87 HIS A CA 1
ATOM 675 C C . HIS A 1 87 ? 4.144 15.556 8.664 1.00 90.38 87 HIS A C 1
ATOM 677 O O . HIS A 1 87 ? 4.017 15.009 9.762 1.00 90.38 87 HIS A O 1
ATOM 683 N N . ASP A 1 88 ? 4.236 16.876 8.521 1.00 87.25 88 ASP A N 1
ATOM 684 C CA . ASP A 1 88 ? 4.081 17.795 9.649 1.00 87.25 88 ASP A CA 1
ATOM 685 C C . ASP A 1 88 ? 2.637 17.736 10.177 1.00 87.25 88 ASP A C 1
ATOM 687 O O . ASP A 1 88 ? 1.680 17.677 9.411 1.00 87.25 88 ASP A O 1
ATOM 691 N N . GLU A 1 89 ? 2.446 17.777 11.496 1.00 79.88 89 GLU A N 1
ATOM 69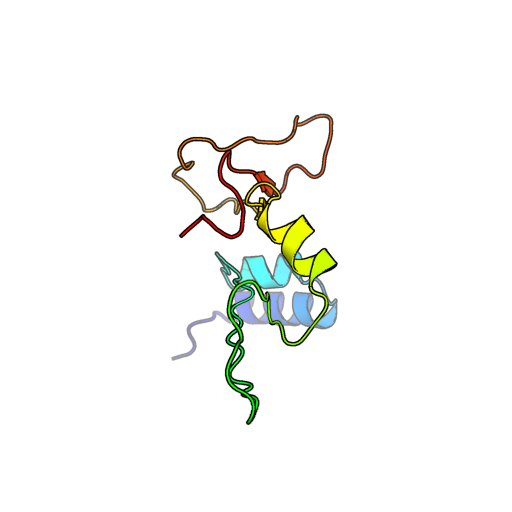2 C CA . GLU A 1 89 ? 1.104 17.704 12.096 1.00 79.88 89 GLU A CA 1
ATOM 693 C C . GLU A 1 89 ? 0.187 18.869 11.684 1.00 79.88 89 GLU A C 1
ATOM 695 O O . GLU A 1 89 ? -1.039 18.767 11.766 1.00 79.88 89 GLU A O 1
ATOM 700 N N . LYS A 1 90 ? 0.767 19.997 11.266 1.00 84.44 90 LYS A N 1
ATOM 701 C CA . LYS A 1 90 ? 0.038 21.183 10.805 1.00 84.44 90 LYS A CA 1
ATOM 702 C C . LYS A 1 90 ? -0.184 21.176 9.296 1.00 84.44 90 LYS A C 1
ATOM 704 O O . LYS A 1 90 ? -1.008 21.957 8.819 1.00 84.44 90 LYS A O 1
ATOM 709 N N . GLU A 1 91 ? 0.532 20.329 8.555 1.00 84.44 91 GLU A N 1
ATOM 710 C CA . GLU A 1 91 ? 0.536 20.311 7.094 1.00 84.44 91 GLU A CA 1
ATOM 711 C C . GLU A 1 91 ? 0.604 18.880 6.544 1.00 84.44 91 GLU A C 1
ATOM 713 O O . GLU A 1 91 ? 1.596 18.173 6.679 1.00 84.44 91 GLU A O 1
ATOM 718 N N . GLY A 1 92 ? -0.446 18.481 5.827 1.00 83.00 92 GLY A N 1
ATOM 719 C CA . GLY A 1 92 ? -0.510 17.191 5.149 1.00 83.00 92 GLY A CA 1
ATOM 720 C C . GLY A 1 92 ? -1.500 16.215 5.789 1.00 83.00 92 GLY A C 1
ATOM 721 O O . GLY A 1 92 ? -2.201 16.542 6.747 1.00 83.00 92 GLY A O 1
ATOM 722 N N . PRO A 1 93 ? -1.618 15.006 5.223 1.00 83.56 93 PRO A N 1
ATOM 723 C CA . PRO A 1 93 ? -2.727 14.102 5.520 1.00 83.56 93 PRO A CA 1
ATOM 724 C C . PRO A 1 93 ? -2.595 13.352 6.861 1.00 83.56 93 PRO A C 1
ATOM 726 O O . PRO A 1 93 ? -3.566 12.740 7.300 1.00 83.56 93 PRO A O 1
ATOM 729 N N . CYS A 1 94 ? -1.434 13.427 7.535 1.00 89.31 94 CYS A N 1
ATOM 730 C CA . CYS A 1 94 ? -1.154 12.898 8.887 1.00 89.31 94 CYS A CA 1
ATOM 731 C C . CYS A 1 94 ? -1.514 11.415 9.137 1.00 89.31 94 CYS A C 1
ATOM 733 O O . CYS A 1 94 ? -1.508 10.951 10.274 1.00 89.31 94 CYS A O 1
ATOM 735 N N . ASN A 1 95 ? -1.818 10.655 8.086 1.00 92.50 95 ASN A N 1
ATOM 736 C CA . ASN A 1 95 ? -2.240 9.256 8.131 1.00 92.50 95 ASN A CA 1
ATOM 737 C C . ASN A 1 95 ? -1.301 8.334 7.332 1.00 92.50 95 ASN A C 1
ATOM 739 O O . ASN A 1 95 ? -1.633 7.170 7.115 1.00 92.50 95 ASN A O 1
ATOM 743 N N . GLN A 1 96 ? -0.148 8.842 6.890 1.00 94.50 96 GLN A N 1
ATOM 744 C CA . GLN A 1 96 ? 0.810 8.140 6.038 1.00 94.50 96 GLN A CA 1
ATOM 745 C C . GLN A 1 96 ? 2.256 8.452 6.430 1.00 94.50 96 GLN A C 1
ATOM 747 O O . GLN A 1 96 ? 2.539 9.509 7.003 1.00 94.50 96 GLN A O 1
ATOM 752 N N . ILE A 1 97 ? 3.159 7.558 6.038 1.00 95.69 97 ILE A N 1
ATOM 753 C CA . ILE A 1 97 ? 4.605 7.785 6.033 1.00 95.69 97 ILE A CA 1
ATOM 754 C C . ILE A 1 97 ? 5.181 7.531 4.642 1.00 95.69 97 ILE A C 1
ATOM 756 O O . ILE A 1 97 ? 4.614 6.768 3.856 1.00 95.69 97 ILE A O 1
ATOM 760 N N . CYS A 1 98 ? 6.345 8.120 4.377 1.00 96.00 98 CYS A N 1
ATOM 761 C CA . CYS A 1 98 ? 7.181 7.793 3.224 1.00 96.00 98 CYS A CA 1
ATOM 762 C C . CYS A 1 98 ? 8.525 7.227 3.701 1.00 96.00 98 CYS A C 1
ATOM 764 O O . CYS A 1 98 ? 9.018 7.622 4.757 1.00 96.00 98 CYS A O 1
ATOM 766 N N . LEU A 1 99 ? 9.151 6.339 2.932 1.00 96.94 99 LEU A N 1
ATOM 767 C CA . LEU A 1 99 ? 10.508 5.850 3.194 1.00 96.94 99 LEU A CA 1
ATOM 768 C C . LEU A 1 99 ? 11.515 6.515 2.254 1.00 96.94 99 LEU A C 1
ATOM 770 O O . LEU A 1 99 ? 11.183 6.905 1.138 1.00 96.94 99 LEU A O 1
ATOM 774 N N . THR A 1 100 ? 12.778 6.593 2.670 1.00 95.94 100 THR A N 1
ATOM 775 C CA . THR A 1 100 ? 13.889 7.047 1.809 1.00 95.94 100 THR A CA 1
ATOM 776 C C . THR A 1 100 ? 14.105 6.176 0.567 1.00 95.94 100 THR A C 1
ATOM 778 O O . THR A 1 100 ? 14.781 6.599 -0.373 1.00 95.94 100 THR A O 1
ATOM 781 N N . THR A 1 101 ? 13.603 4.942 0.570 1.00 96.50 101 THR A N 1
ATOM 782 C CA . THR A 1 101 ? 13.759 3.978 -0.519 1.00 96.50 101 THR A CA 1
ATOM 783 C C . THR A 1 101 ? 12.711 4.186 -1.606 1.00 96.50 101 THR A C 1
ATOM 785 O O . THR A 1 101 ? 11.610 4.668 -1.362 1.00 96.50 101 THR A O 1
ATOM 788 N N . LYS A 1 102 ? 13.055 3.788 -2.834 1.00 97.00 102 LYS A N 1
ATOM 789 C CA . LYS A 1 102 ? 12.126 3.793 -3.970 1.00 97.00 102 LYS A CA 1
ATOM 790 C C . LYS A 1 102 ? 11.060 2.713 -3.794 1.00 97.00 102 LYS A C 1
ATOM 792 O O . LYS A 1 102 ? 11.405 1.605 -3.370 1.00 97.00 102 LYS A O 1
ATOM 797 N N . GLY A 1 103 ? 9.821 2.988 -4.198 1.00 94.94 103 GLY A N 1
ATOM 798 C CA . GLY A 1 103 ? 8.701 2.047 -4.101 1.00 94.94 103 GLY A CA 1
ATOM 799 C C . GLY A 1 103 ? 9.018 0.671 -4.696 1.00 94.94 103 GLY A C 1
ATOM 800 O O . GLY A 1 103 ? 8.878 -0.343 -4.019 1.00 94.94 103 GLY A O 1
ATOM 801 N N . MET A 1 104 ? 9.573 0.629 -5.912 1.00 94.94 104 MET A N 1
ATOM 802 C CA . MET A 1 104 ? 9.905 -0.631 -6.601 1.00 94.94 104 MET A CA 1
ATOM 803 C C . MET A 1 104 ? 11.110 -1.384 -6.003 1.00 94.94 104 MET A C 1
ATOM 805 O O . MET A 1 104 ? 11.351 -2.536 -6.353 1.00 94.94 104 MET A O 1
ATOM 809 N N . ASN A 1 105 ? 11.880 -0.757 -5.108 1.00 94.88 105 ASN A N 1
ATOM 810 C CA . ASN A 1 105 ? 13.067 -1.349 -4.483 1.00 94.88 105 ASN A CA 1
ATOM 811 C C . ASN A 1 105 ? 12.939 -1.396 -2.950 1.00 94.88 105 ASN A C 1
ATOM 813 O O . ASN A 1 105 ? 13.896 -1.096 -2.233 1.00 94.88 105 ASN A O 1
ATOM 817 N N . THR A 1 106 ? 11.741 -1.728 -2.467 1.00 94.12 106 THR A N 1
ATOM 818 C CA . THR A 1 106 ? 11.395 -1.877 -1.048 1.00 94.12 106 THR A CA 1
ATOM 819 C C . THR A 1 106 ? 10.647 -3.200 -0.870 1.00 94.12 106 THR A C 1
ATOM 821 O O . THR A 1 106 ? 9.692 -3.454 -1.602 1.00 94.12 106 THR A O 1
ATOM 824 N N . TRP A 1 107 ? 11.092 -4.051 0.058 1.00 89.56 107 TRP A N 1
ATOM 825 C CA . TRP A 1 107 ? 10.509 -5.368 0.354 1.00 89.56 107 TRP A CA 1
ATOM 826 C C . TRP A 1 107 ? 10.684 -5.742 1.825 1.00 89.56 107 TRP A C 1
ATOM 828 O O . TRP A 1 107 ? 11.608 -5.191 2.469 1.00 89.56 107 TRP A O 1
#